Protein AF-A0A511TD87-F1 (afdb_monomer)

Sequence (128 aa):
MPAATQAPAPVPRAHLRGLKGNVQIKRATADEWSTASDGVPLFENDKVRTEAGAGADLVFQANGSTVHLGGDSLIGIAETRPRPGRSRTDLTVLRGRIDAELKKPAEQSLSVTTPGATIQAGREIVFQ

Organism: Myxococcus fulvus (NCBI:txid33)

Radius of gyration: 15.67 Å; Cα contacts (8 Å, |Δi|>4): 304; chains: 1; bounding box: 37×60×27 Å

Mean predicted aligned error: 9.56 Å

Nearest PDB structures (foldseek):
  5ix9-assembly1_A  TM=8.839E-01  e=4.923E-03  Marinomonas primoryensis
  9ftr-assembly1_A  TM=1.513E-01  e=4.354E+00  Drosophila melanogaster

Foldseek 3Di:
DDDPPDDPDFDFFKFKADKDDFKWKDAPPHPDIDTDDHRHTHGAFMKMAAAAQIKIWIATPQQRKIKIFHHGWMKTFHDDDDDPQAAEGEIETADGDMDIGGPDLQRYWYWYHYPVDIDIGRDPPPDD

Structure (mmCIF, N/CA/C/O backbone):
data_AF-A0A511TD87-F1
#
_entry.id   AF-A0A511TD87-F1
#
loop_
_atom_site.group_PDB
_atom_site.id
_atom_site.type_symbol
_atom_site.label_atom_id
_atom_site.label_alt_id
_atom_site.label_comp_id
_atom_site.label_asym_id
_atom_site.label_entity_id
_atom_site.label_seq_id
_atom_site.pdbx_PDB_ins_code
_atom_site.Cartn_x
_atom_site.Cartn_y
_atom_site.Cartn_z
_atom_site.occupancy
_atom_site.B_iso_or_equiv
_atom_site.auth_seq_id
_atom_site.auth_comp_id
_atom_site.auth_asym_id
_atom_site.auth_atom_id
_atom_site.pdbx_PDB_model_num
ATOM 1 N N . MET A 1 1 ? 17.210 37.724 -12.310 1.00 50.47 1 MET A N 1
ATOM 2 C CA . MET A 1 1 ? 16.073 36.905 -11.838 1.00 50.47 1 MET A CA 1
ATOM 3 C C . MET A 1 1 ? 16.626 35.542 -11.452 1.00 50.47 1 MET A C 1
ATOM 5 O O . MET A 1 1 ? 17.234 34.931 -12.323 1.00 50.47 1 MET A O 1
ATOM 9 N N . PRO A 1 2 ? 16.542 35.083 -10.192 1.00 47.09 2 PRO A N 1
ATOM 10 C CA . PRO A 1 2 ? 16.964 33.726 -9.867 1.00 47.09 2 PRO A CA 1
ATOM 11 C C . PRO A 1 2 ? 15.914 32.732 -10.382 1.00 47.09 2 PRO A C 1
ATOM 13 O O . PRO A 1 2 ? 14.716 32.928 -10.181 1.00 47.09 2 PRO A O 1
ATOM 16 N N . ALA A 1 3 ? 16.366 31.696 -11.087 1.00 51.25 3 ALA A N 1
ATOM 17 C CA . ALA A 1 3 ? 15.528 30.584 -11.513 1.00 51.25 3 ALA A CA 1
ATOM 18 C C . ALA A 1 3 ? 15.068 29.804 -10.274 1.00 51.25 3 ALA A C 1
ATOM 20 O O . ALA A 1 3 ? 15.896 29.386 -9.466 1.00 51.25 3 ALA A O 1
ATOM 21 N N . ALA A 1 4 ? 13.757 29.615 -10.116 1.00 55.31 4 ALA A N 1
ATOM 22 C CA . ALA A 1 4 ? 13.227 28.703 -9.114 1.00 55.31 4 ALA A CA 1
ATOM 23 C C . ALA A 1 4 ? 13.673 27.281 -9.480 1.00 55.31 4 ALA A C 1
ATOM 25 O O . ALA A 1 4 ? 13.252 26.731 -10.498 1.00 55.31 4 ALA A O 1
ATOM 26 N N . THR A 1 5 ? 14.552 26.701 -8.667 1.00 53.53 5 THR A N 1
ATOM 27 C CA . THR A 1 5 ? 14.885 25.278 -8.691 1.00 53.53 5 THR A CA 1
ATOM 28 C C . THR A 1 5 ? 13.595 24.504 -8.439 1.00 53.53 5 THR A C 1
ATOM 30 O O . THR A 1 5 ? 13.125 24.408 -7.308 1.00 53.53 5 THR A O 1
ATOM 33 N N . GLN A 1 6 ? 12.972 24.005 -9.507 1.00 49.97 6 GLN A N 1
ATOM 34 C CA . GLN A 1 6 ? 11.827 23.112 -9.397 1.00 49.97 6 GLN A CA 1
ATOM 35 C C . GLN A 1 6 ? 12.317 21.855 -8.676 1.00 49.97 6 GLN A C 1
ATOM 37 O O . GLN A 1 6 ? 13.180 21.141 -9.188 1.00 49.97 6 GLN A O 1
ATOM 42 N N . ALA A 1 7 ? 11.824 21.624 -7.458 1.00 57.28 7 ALA A N 1
ATOM 43 C CA . ALA A 1 7 ? 12.056 20.364 -6.771 1.00 57.28 7 ALA A CA 1
ATOM 44 C C . ALA A 1 7 ? 11.608 19.220 -7.703 1.00 57.28 7 ALA A C 1
ATOM 46 O O . ALA A 1 7 ? 10.564 19.358 -8.352 1.00 57.28 7 ALA A O 1
ATOM 47 N N . PRO A 1 8 ? 12.378 18.122 -7.818 1.00 60.66 8 PRO A N 1
ATOM 48 C CA . PRO A 1 8 ? 11.993 17.006 -8.667 1.00 60.66 8 PRO A CA 1
ATOM 49 C C . PRO A 1 8 ? 10.579 16.547 -8.306 1.00 60.66 8 PRO A C 1
ATOM 51 O O . PRO A 1 8 ? 10.264 16.369 -7.127 1.00 60.66 8 PRO A O 1
ATOM 54 N N . ALA A 1 9 ? 9.727 16.371 -9.316 1.00 68.06 9 ALA A N 1
ATOM 55 C CA . ALA A 1 9 ? 8.379 15.866 -9.102 1.00 68.06 9 ALA A CA 1
ATOM 56 C C . ALA A 1 9 ? 8.442 14.495 -8.389 1.00 68.06 9 ALA A C 1
ATOM 58 O O . ALA A 1 9 ? 9.278 13.662 -8.760 1.00 68.06 9 ALA A O 1
ATOM 59 N N . PRO A 1 10 ? 7.584 14.236 -7.382 1.00 75.56 10 PRO A N 1
ATOM 60 C CA . PRO A 1 10 ? 7.563 12.957 -6.684 1.00 75.56 10 PRO A CA 1
ATOM 61 C C . PRO A 1 10 ? 7.329 11.802 -7.662 1.00 75.56 10 PRO A C 1
ATOM 63 O O . PRO A 1 10 ? 6.381 11.827 -8.447 1.00 75.56 10 PRO A O 1
ATOM 66 N N . VAL A 1 11 ? 8.178 10.775 -7.608 1.00 83.69 11 VAL A N 1
ATOM 67 C CA . VAL A 1 11 ? 8.038 9.581 -8.453 1.00 83.69 11 VAL A CA 1
ATOM 68 C C . VAL A 1 11 ? 7.061 8.609 -7.782 1.00 83.69 11 VAL A C 1
ATOM 70 O O . VAL A 1 11 ? 7.330 8.181 -6.654 1.00 83.69 11 VAL A O 1
ATOM 73 N N . PRO A 1 12 ? 5.943 8.229 -8.431 1.00 88.12 12 PRO A N 1
ATOM 74 C CA . PRO A 1 12 ? 5.040 7.224 -7.886 1.00 88.12 12 PRO A CA 1
ATOM 75 C C . PRO A 1 12 ? 5.757 5.881 -7.715 1.00 88.12 12 PRO A C 1
ATOM 77 O O . PRO A 1 12 ? 6.537 5.452 -8.564 1.00 88.12 12 PRO A O 1
ATOM 80 N N . ARG A 1 13 ? 5.503 5.201 -6.598 1.00 87.25 13 ARG A N 1
ATOM 81 C CA . ARG A 1 13 ? 6.108 3.896 -6.290 1.00 87.25 13 ARG A CA 1
ATOM 82 C C . ARG A 1 13 ? 5.151 2.749 -6.578 1.00 87.25 13 ARG A C 1
ATOM 84 O O . ARG A 1 13 ? 5.563 1.710 -7.094 1.00 87.25 13 ARG A O 1
ATOM 91 N N . ALA A 1 14 ? 3.878 2.955 -6.272 1.00 90.25 14 ALA A N 1
ATOM 92 C CA . ALA A 1 14 ? 2.814 1.993 -6.498 1.00 90.25 14 ALA A CA 1
ATOM 93 C C . ALA A 1 14 ? 1.516 2.713 -6.868 1.00 90.25 14 ALA A C 1
ATOM 95 O O . ALA A 1 14 ? 1.434 3.938 -6.792 1.00 90.25 14 ALA A O 1
ATOM 96 N N . HIS A 1 15 ? 0.497 1.959 -7.253 1.00 93.69 15 HIS A N 1
ATOM 97 C CA . HIS A 1 15 ? -0.870 2.457 -7.334 1.00 93.69 15 HIS A CA 1
ATOM 98 C C . HIS A 1 15 ? -1.839 1.455 -6.711 1.00 93.69 15 HIS A C 1
ATOM 100 O O . HIS A 1 15 ? -1.601 0.243 -6.764 1.00 93.69 15 HIS A O 1
ATOM 106 N N . LEU A 1 16 ? -2.936 1.956 -6.151 1.00 93.38 16 LEU A N 1
ATOM 107 C CA . LEU A 1 16 ? -3.996 1.103 -5.625 1.00 93.38 16 LEU A CA 1
ATOM 108 C C . LEU A 1 16 ? -4.880 0.559 -6.746 1.00 93.38 16 LEU A C 1
ATOM 110 O O . LEU A 1 16 ? -5.146 1.258 -7.722 1.00 93.38 16 LEU A O 1
ATOM 114 N N . ARG A 1 17 ? -5.346 -0.676 -6.592 1.00 93.94 17 ARG A N 1
ATOM 115 C CA . ARG A 1 17 ? -6.359 -1.319 -7.431 1.00 93.94 17 ARG A CA 1
ATOM 116 C C . ARG A 1 17 ? -7.264 -2.214 -6.596 1.00 93.94 17 ARG A C 1
ATOM 118 O O . ARG A 1 17 ? -6.910 -2.582 -5.480 1.00 93.94 17 ARG A O 1
ATOM 125 N N . GLY A 1 18 ? -8.424 -2.563 -7.143 1.00 90.56 18 GLY A N 1
ATOM 126 C CA . GLY A 1 18 ? -9.304 -3.574 -6.561 1.00 90.56 18 GLY A CA 1
ATOM 127 C C . GLY A 1 18 ? -9.812 -3.194 -5.171 1.00 90.56 18 GLY A C 1
ATOM 128 O O . GLY A 1 18 ? -9.968 -4.065 -4.318 1.00 90.56 18 GLY A O 1
ATOM 129 N N . LEU A 1 19 ? -10.029 -1.897 -4.915 1.00 93.56 19 LEU A N 1
ATOM 130 C CA . LEU A 1 19 ? -10.461 -1.432 -3.597 1.00 93.56 19 LEU A CA 1
ATOM 131 C C . LEU A 1 19 ? -11.817 -2.044 -3.233 1.00 93.56 19 LEU A C 1
ATOM 133 O O . LEU A 1 19 ? -12.786 -1.971 -3.991 1.00 93.56 19 LEU A O 1
ATOM 137 N N . LYS A 1 20 ? -11.896 -2.583 -2.020 1.00 92.69 20 LYS A N 1
ATOM 138 C CA . LYS A 1 20 ? -13.114 -3.107 -1.412 1.00 92.69 20 LYS A CA 1
ATOM 139 C C . LYS A 1 20 ? -13.260 -2.528 -0.011 1.00 92.69 20 LYS A C 1
ATOM 141 O O . LYS A 1 20 ? -12.318 -2.559 0.772 1.00 92.69 20 LYS A O 1
ATOM 146 N N . GLY A 1 21 ? -14.453 -2.052 0.335 1.00 92.12 21 GLY A N 1
ATOM 147 C CA . GLY A 1 21 ? -14.724 -1.486 1.660 1.00 92.12 21 GLY A CA 1
ATOM 148 C C . GLY A 1 21 ? -13.987 -0.166 1.917 1.00 92.12 21 GLY A C 1
ATOM 149 O O . GLY A 1 21 ? -13.678 0.574 0.985 1.00 92.12 21 GLY A O 1
ATOM 150 N N . ASN A 1 22 ? -13.737 0.148 3.192 1.00 92.75 22 ASN A N 1
ATOM 151 C CA . ASN A 1 22 ? -13.085 1.398 3.581 1.00 92.75 22 ASN A CA 1
ATOM 152 C C . ASN A 1 22 ? -11.556 1.264 3.551 1.00 92.75 22 ASN A C 1
ATOM 154 O O . ASN A 1 22 ? -10.951 0.615 4.409 1.00 92.75 22 ASN A O 1
ATOM 158 N N . VAL A 1 23 ? -10.947 1.909 2.560 1.00 94.62 23 VAL A N 1
ATOM 159 C CA . VAL A 1 23 ? -9.498 1.997 2.376 1.00 94.62 23 VAL A CA 1
ATOM 160 C C . VAL A 1 23 ? -9.110 3.463 2.449 1.00 94.62 23 VAL A C 1
ATOM 162 O O . VAL A 1 23 ? -9.743 4.308 1.815 1.00 94.62 23 VAL A O 1
ATOM 165 N N . GLN A 1 24 ? -8.078 3.783 3.22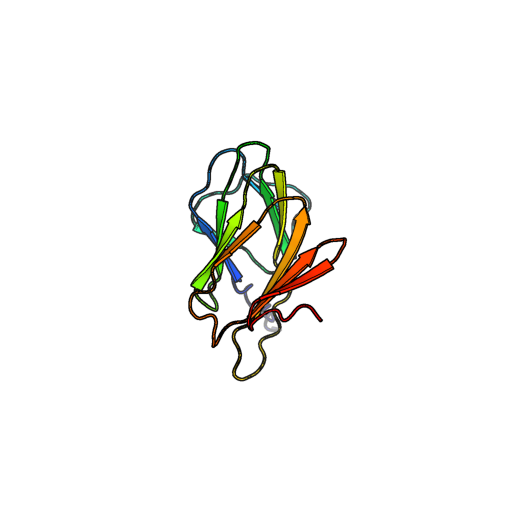2 1.00 95.81 24 GLN A N 1
ATOM 166 C CA . GLN A 1 24 ? -7.666 5.161 3.456 1.00 95.81 24 GLN A CA 1
ATOM 167 C C . GLN A 1 24 ? -6.163 5.336 3.282 1.00 95.81 24 GLN A C 1
ATOM 169 O O . GLN A 1 24 ? -5.374 4.442 3.584 1.00 95.81 24 GLN A O 1
ATOM 174 N N . ILE A 1 25 ? -5.772 6.515 2.813 1.00 95.56 25 ILE A N 1
ATOM 175 C CA . ILE A 1 25 ? -4.388 6.909 2.576 1.00 95.56 25 ILE A CA 1
ATOM 176 C C . ILE A 1 25 ? -4.079 8.122 3.443 1.00 95.56 25 ILE A C 1
ATOM 178 O O . ILE A 1 25 ? -4.824 9.104 3.435 1.00 95.56 25 ILE A O 1
ATOM 182 N N . LYS A 1 26 ? -2.950 8.075 4.143 1.00 95.00 26 LYS A N 1
ATOM 183 C CA . LYS A 1 26 ? -2.314 9.253 4.734 1.00 95.00 26 LYS A CA 1
ATOM 184 C C . LYS A 1 26 ? -1.090 9.591 3.894 1.00 95.00 26 LYS A C 1
ATOM 186 O O . LYS A 1 26 ? -0.183 8.766 3.768 1.00 95.00 26 LYS A O 1
ATOM 191 N N . ARG A 1 27 ? -1.092 10.778 3.286 1.00 92.94 27 ARG A N 1
ATOM 192 C CA . ARG A 1 27 ? 0.022 11.247 2.451 1.00 92.94 27 ARG A CA 1
ATOM 193 C C . ARG A 1 27 ? 1.228 11.576 3.314 1.00 92.94 27 ARG A C 1
ATOM 195 O O . ARG A 1 27 ? 1.060 12.061 4.425 1.00 92.94 27 ARG A O 1
ATOM 202 N N . ALA A 1 28 ? 2.434 11.405 2.789 1.00 88.94 28 ALA A N 1
ATOM 203 C CA . ALA A 1 28 ? 3.647 11.836 3.487 1.00 88.94 28 ALA A CA 1
ATOM 204 C C . ALA A 1 28 ? 3.624 13.333 3.863 1.00 88.94 28 ALA A C 1
ATOM 206 O O . ALA A 1 28 ? 4.166 13.730 4.890 1.00 88.94 28 ALA A O 1
ATOM 207 N N . THR A 1 29 ? 2.973 14.157 3.036 1.00 86.81 29 THR A N 1
ATOM 208 C CA . THR A 1 29 ? 2.854 15.613 3.207 1.00 86.81 29 THR A CA 1
ATOM 209 C C . THR A 1 29 ? 1.601 16.051 3.965 1.00 86.81 29 THR A C 1
ATOM 211 O O . THR A 1 29 ? 1.369 17.251 4.085 1.00 86.81 29 THR A O 1
ATOM 214 N N . ALA A 1 30 ? 0.753 15.120 4.409 1.00 87.81 30 ALA A N 1
ATOM 215 C CA . ALA A 1 30 ? -0.509 15.441 5.064 1.00 87.81 30 ALA A CA 1
ATOM 216 C C . ALA A 1 30 ? -0.682 14.623 6.338 1.00 87.81 30 ALA A C 1
ATOM 218 O O . ALA A 1 30 ? -0.400 13.427 6.379 1.00 87.81 30 ALA A O 1
ATOM 219 N N . ASP A 1 31 ? -1.211 15.254 7.379 1.00 86.81 31 ASP A N 1
ATOM 220 C CA . ASP A 1 31 ? -1.438 14.550 8.635 1.00 86.81 31 ASP A CA 1
ATOM 221 C C . ASP A 1 31 ? -2.752 13.777 8.699 1.00 86.81 31 ASP A C 1
ATOM 223 O O . ASP A 1 31 ? -2.887 12.858 9.516 1.00 86.81 31 ASP A O 1
ATOM 227 N N . GLU A 1 32 ? -3.677 14.089 7.801 1.00 92.31 32 GLU A N 1
ATOM 228 C CA . GLU A 1 32 ? -5.005 13.502 7.772 1.00 92.31 32 GLU A CA 1
ATOM 229 C C . GLU A 1 32 ? -5.082 12.252 6.893 1.00 92.31 32 GLU A C 1
ATOM 231 O O . GLU A 1 32 ? -4.360 12.080 5.906 1.00 92.31 32 GLU A O 1
ATOM 236 N N . TRP A 1 33 ? -5.997 11.364 7.276 1.00 94.56 33 TRP A N 1
ATOM 237 C CA . TRP A 1 33 ? -6.378 10.210 6.478 1.00 94.56 33 TRP A CA 1
ATOM 238 C C . TRP A 1 33 ? -7.475 10.613 5.499 1.00 94.56 33 TRP A C 1
ATOM 240 O O . TRP A 1 33 ? -8.468 11.221 5.884 1.00 94.56 33 TRP A O 1
ATOM 250 N N . SER A 1 34 ? -7.314 10.214 4.246 1.00 94.81 34 SER A N 1
ATOM 251 C CA . SER A 1 34 ? -8.268 10.462 3.167 1.00 94.81 34 SER A CA 1
ATOM 252 C C . SER A 1 34 ? -8.744 9.143 2.576 1.00 94.81 34 SER A C 1
ATOM 254 O O . SER A 1 34 ? -7.996 8.166 2.564 1.00 94.81 34 SER A O 1
ATOM 256 N N . THR A 1 35 ? -9.984 9.087 2.096 1.00 94.81 35 THR A N 1
ATOM 257 C CA . THR A 1 35 ? -10.497 7.895 1.413 1.00 94.81 35 THR A CA 1
ATOM 258 C C . THR A 1 35 ? -9.704 7.641 0.137 1.00 94.81 35 THR A C 1
ATOM 260 O O . THR A 1 35 ? -9.472 8.545 -0.666 1.00 94.81 35 THR A O 1
ATOM 263 N N . ALA A 1 36 ? -9.272 6.399 -0.037 1.00 94.12 36 ALA A N 1
ATOM 264 C CA . ALA A 1 36 ? -8.557 5.963 -1.217 1.00 94.12 36 ALA A CA 1
ATOM 265 C C . ALA A 1 36 ? -9.504 5.829 -2.415 1.00 94.12 36 ALA A C 1
ATOM 267 O O . ALA A 1 36 ? -10.701 5.590 -2.271 1.00 94.12 36 ALA A O 1
ATOM 268 N N . SER A 1 37 ? -8.958 5.939 -3.620 1.00 93.31 37 SER A N 1
ATOM 269 C CA . SER A 1 37 ? -9.680 5.639 -4.857 1.00 93.31 37 SER A CA 1
ATOM 270 C C . SER A 1 37 ? -8.851 4.697 -5.719 1.00 93.31 37 SER A C 1
ATOM 272 O O . SER A 1 37 ? -7.628 4.615 -5.570 1.00 93.31 37 SER A O 1
ATOM 274 N N . ASP A 1 38 ? -9.522 3.967 -6.604 1.00 92.88 38 ASP A N 1
ATOM 2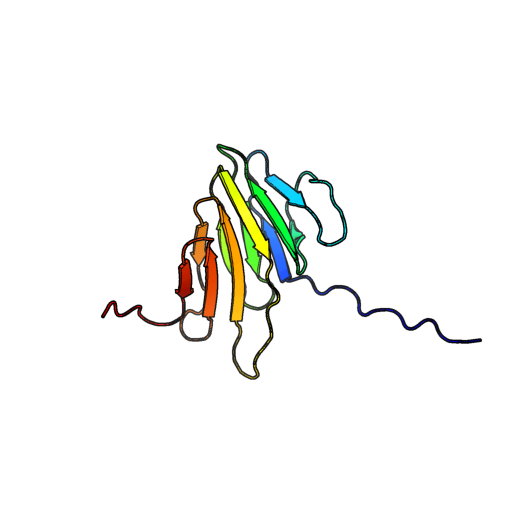75 C CA . ASP A 1 38 ? -8.850 3.064 -7.534 1.00 92.88 38 ASP A CA 1
ATOM 276 C C . ASP A 1 38 ? -7.924 3.839 -8.481 1.00 92.88 38 ASP A C 1
ATOM 278 O O . ASP A 1 38 ? -8.217 4.966 -8.883 1.00 92.88 38 ASP A O 1
ATOM 282 N N . GLY A 1 39 ? -6.759 3.266 -8.776 1.00 91.88 39 GLY A N 1
ATOM 283 C CA . GLY A 1 39 ? -5.721 3.878 -9.600 1.00 91.88 39 GLY A CA 1
ATOM 284 C C . GLY A 1 39 ? -4.910 4.979 -8.914 1.00 91.88 39 GLY A C 1
ATOM 285 O O . GLY A 1 39 ? -3.992 5.518 -9.535 1.00 91.88 39 GLY A O 1
ATOM 286 N N . VAL A 1 40 ? -5.196 5.320 -7.650 1.00 92.94 40 VAL A N 1
ATOM 287 C CA . VAL A 1 40 ? -4.470 6.390 -6.953 1.00 92.94 40 VAL A CA 1
ATOM 288 C C . VAL A 1 40 ? -2.986 6.031 -6.816 1.00 92.94 40 VAL A C 1
ATOM 290 O O . VAL A 1 40 ? -2.670 4.968 -6.270 1.00 92.94 40 VAL A O 1
ATOM 293 N N . PRO A 1 41 ? -2.065 6.913 -7.258 1.00 92.88 41 PRO A N 1
ATOM 294 C CA . PRO A 1 41 ? -0.640 6.707 -7.059 1.00 92.88 41 PRO A CA 1
ATOM 295 C C . PRO A 1 41 ? -0.279 6.860 -5.581 1.00 92.88 41 PRO A C 1
ATOM 297 O O . PRO A 1 41 ? -0.784 7.747 -4.884 1.00 92.88 41 PRO A O 1
ATOM 300 N N . LEU A 1 42 ? 0.626 6.004 -5.126 1.00 91.50 42 LEU A N 1
ATOM 301 C CA . LEU A 1 42 ? 1.243 6.030 -3.810 1.00 91.50 42 LEU A CA 1
ATOM 302 C C . LEU A 1 42 ? 2.703 6.439 -3.951 1.00 91.50 42 LEU A C 1
ATOM 304 O O . LEU A 1 42 ? 3.429 5.935 -4.816 1.00 91.50 42 LEU A O 1
ATOM 308 N N . PHE A 1 43 ? 3.123 7.339 -3.076 1.00 91.31 43 PHE A N 1
ATOM 309 C CA . PHE A 1 43 ? 4.472 7.878 -3.046 1.00 91.31 43 PHE A CA 1
ATOM 310 C C . PHE A 1 43 ? 5.243 7.337 -1.853 1.00 91.31 43 PHE A C 1
ATOM 312 O O . PHE A 1 43 ? 4.710 6.658 -0.977 1.00 91.31 43 PHE A O 1
ATOM 319 N N . GLU A 1 44 ? 6.535 7.622 -1.842 1.00 88.00 44 GLU A N 1
ATOM 320 C CA . GLU A 1 44 ? 7.385 7.308 -0.705 1.00 88.00 44 GLU A CA 1
ATOM 321 C C . GLU A 1 44 ? 6.834 7.933 0.584 1.00 88.00 44 GLU A C 1
ATOM 323 O O . GLU A 1 44 ? 6.406 9.086 0.586 1.00 88.00 44 GLU A O 1
ATOM 328 N N . ASN A 1 45 ? 6.857 7.165 1.674 1.00 89.50 45 ASN A N 1
ATOM 329 C CA . ASN A 1 45 ? 6.333 7.521 2.994 1.00 89.50 45 ASN A CA 1
ATOM 330 C C . ASN A 1 45 ? 4.804 7.679 3.088 1.00 89.50 45 ASN A C 1
ATOM 332 O O . ASN A 1 45 ? 4.296 7.948 4.181 1.00 89.50 45 ASN A O 1
ATOM 336 N N . ASP A 1 46 ? 4.055 7.449 2.004 1.00 92.75 46 ASP A N 1
ATOM 337 C CA . ASP A 1 46 ? 2.601 7.320 2.094 1.00 92.75 46 ASP A CA 1
ATOM 338 C C . ASP A 1 46 ? 2.233 6.091 2.934 1.00 92.75 46 ASP A C 1
ATOM 340 O O . ASP A 1 46 ? 2.907 5.054 2.909 1.00 92.75 46 ASP A O 1
ATOM 344 N N . LYS A 1 47 ? 1.128 6.199 3.671 1.00 92.88 47 LYS A N 1
ATOM 345 C CA . LYS A 1 47 ? 0.564 5.104 4.462 1.00 92.88 47 LYS A CA 1
ATOM 346 C C . LYS A 1 47 ? -0.798 4.724 3.923 1.00 92.88 47 LYS A C 1
ATOM 348 O O . LYS A 1 47 ? -1.588 5.598 3.577 1.00 92.88 47 LYS A O 1
ATOM 353 N N . VAL A 1 48 ? -1.089 3.431 3.916 1.00 93.31 48 VAL A N 1
ATOM 354 C CA . VAL A 1 48 ? -2.388 2.884 3.517 1.00 93.31 48 VAL A CA 1
ATOM 355 C C . VAL A 1 48 ? -2.939 2.073 4.674 1.00 93.31 48 VAL A C 1
ATOM 357 O O . VAL A 1 48 ? -2.218 1.258 5.249 1.00 93.31 48 VAL A O 1
ATOM 360 N N . ARG A 1 49 ? -4.209 2.289 5.011 1.00 92.38 49 ARG A N 1
ATOM 361 C CA . ARG A 1 49 ? -4.940 1.467 5.973 1.00 92.38 49 ARG A CA 1
ATOM 362 C C . ARG A 1 49 ? -6.218 0.906 5.372 1.00 92.38 49 ARG A C 1
ATOM 364 O O . ARG A 1 49 ? -6.877 1.579 4.581 1.00 92.38 49 ARG A O 1
ATOM 371 N N . THR A 1 50 ? -6.565 -0.301 5.780 1.00 90.88 50 THR A N 1
ATOM 372 C CA . THR A 1 50 ? -7.815 -0.986 5.463 1.00 90.88 50 THR A CA 1
ATOM 373 C C . THR A 1 50 ? -8.541 -1.269 6.774 1.00 90.88 50 THR A C 1
ATOM 375 O O . THR A 1 50 ? -7.943 -1.755 7.733 1.00 90.88 50 THR A O 1
ATOM 378 N N . GLU A 1 51 ? -9.827 -0.935 6.837 1.00 89.88 51 GLU A N 1
ATOM 379 C CA . GLU A 1 51 ? -10.677 -1.295 7.980 1.00 89.88 51 GLU A CA 1
ATOM 380 C C . GLU A 1 51 ? -11.089 -2.779 7.924 1.00 89.88 51 GLU A C 1
ATOM 382 O O . GLU A 1 51 ? -10.806 -3.495 6.955 1.00 89.88 51 GLU A O 1
ATOM 387 N N . ALA A 1 52 ? -11.789 -3.258 8.951 1.00 84.94 52 ALA A N 1
ATOM 388 C CA . ALA A 1 52 ? -12.353 -4.604 8.977 1.00 84.94 52 ALA A CA 1
ATOM 389 C C . ALA A 1 52 ? -13.245 -4.875 7.748 1.00 84.94 52 ALA A C 1
ATOM 391 O O . ALA A 1 52 ? -14.124 -4.086 7.394 1.00 84.94 52 ALA A O 1
ATOM 392 N N . GLY A 1 53 ? -13.011 -6.004 7.072 1.00 83.88 53 GLY A N 1
ATOM 393 C CA . GLY A 1 53 ? -13.736 -6.393 5.853 1.00 83.88 53 GLY A CA 1
ATOM 394 C C . GLY A 1 53 ? -13.370 -5.603 4.586 1.00 83.88 53 GLY A C 1
ATOM 395 O O . GLY A 1 53 ? -13.917 -5.896 3.517 1.00 83.88 53 GLY A O 1
ATOM 396 N N . ALA A 1 54 ? -12.452 -4.637 4.681 1.00 90.88 54 ALA A N 1
ATOM 397 C CA . ALA A 1 54 ? -11.895 -3.933 3.534 1.00 90.88 54 ALA A CA 1
ATOM 398 C C . ALA A 1 54 ? -10.712 -4.697 2.913 1.00 90.88 54 ALA A C 1
ATOM 400 O O . ALA A 1 54 ? -10.184 -5.643 3.494 1.00 90.88 54 ALA A O 1
ATOM 401 N N . GLY A 1 55 ? -10.295 -4.288 1.720 1.00 87.94 55 GLY A N 1
ATOM 402 C CA . GLY A 1 55 ? -9.132 -4.836 1.034 1.00 87.94 55 GLY A CA 1
ATOM 403 C C . GLY A 1 55 ? -8.699 -3.957 -0.132 1.00 87.94 55 GLY A C 1
ATOM 404 O O . GLY A 1 55 ? -9.484 -3.151 -0.634 1.00 87.94 55 GLY A O 1
ATOM 405 N N . ALA A 1 56 ? -7.439 -4.083 -0.533 1.00 92.56 56 ALA A N 1
ATOM 406 C CA . ALA A 1 56 ? -6.892 -3.366 -1.681 1.00 92.56 56 ALA A CA 1
ATOM 407 C C . ALA A 1 56 ? -5.645 -4.061 -2.221 1.00 92.56 56 ALA A C 1
ATOM 409 O O . ALA A 1 56 ? -4.876 -4.641 -1.459 1.00 92.56 56 ALA A O 1
ATOM 410 N N . ASP A 1 57 ? -5.398 -3.897 -3.512 1.00 90.69 57 ASP A N 1
ATOM 411 C CA . ASP A 1 57 ? -4.182 -4.354 -4.168 1.00 90.69 57 ASP A CA 1
ATOM 412 C C . ASP A 1 57 ? -3.243 -3.171 -4.396 1.00 90.69 57 ASP A C 1
ATOM 414 O O . ASP A 1 57 ? -3.638 -2.125 -4.915 1.00 90.69 57 ASP A O 1
ATOM 418 N N . LEU A 1 58 ? -1.974 -3.332 -4.038 1.00 90.38 58 LEU A N 1
ATOM 419 C CA . LEU A 1 58 ? -0.900 -2.413 -4.393 1.00 90.38 58 LEU A CA 1
ATOM 420 C C . LEU A 1 58 ? -0.084 -3.010 -5.522 1.00 90.38 58 LEU A C 1
ATOM 422 O O . LEU A 1 58 ? 0.556 -4.040 -5.339 1.00 90.38 58 LEU A O 1
ATOM 426 N N . VAL A 1 59 ? -0.019 -2.316 -6.652 1.00 90.00 59 VAL A N 1
ATOM 427 C CA . VAL A 1 59 ? 0.832 -2.722 -7.775 1.00 90.00 59 VAL A CA 1
ATOM 428 C C . VAL A 1 59 ? 2.023 -1.778 -7.862 1.00 90.00 59 VAL A C 1
ATOM 430 O O . VAL A 1 59 ? 1.856 -0.566 -8.019 1.00 90.00 59 VAL A O 1
ATOM 433 N N . PHE A 1 60 ? 3.232 -2.325 -7.766 1.00 85.81 60 PHE A N 1
ATOM 434 C CA . PHE A 1 60 ? 4.474 -1.556 -7.786 1.00 85.81 60 PHE A CA 1
ATOM 435 C C . PHE A 1 60 ? 4.911 -1.228 -9.212 1.00 85.81 60 PHE A C 1
ATOM 437 O O . PHE A 1 60 ? 5.098 -2.119 -10.040 1.00 85.81 60 PHE A O 1
ATOM 444 N N . GLN A 1 61 ? 5.153 0.053 -9.496 1.00 83.31 61 GLN A N 1
ATOM 445 C CA . GLN A 1 61 ? 5.517 0.503 -10.845 1.00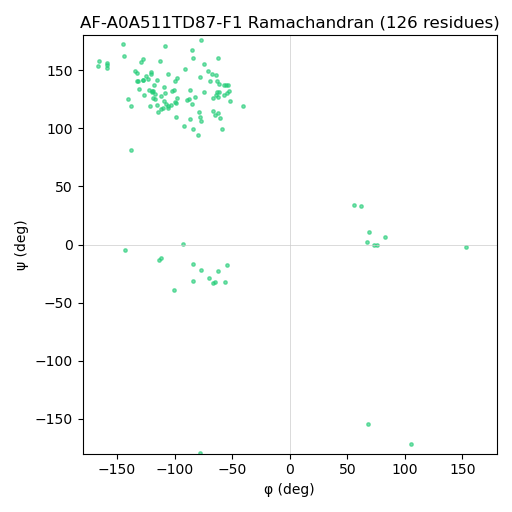 83.31 61 GLN A CA 1
ATOM 446 C C . GLN A 1 61 ? 6.889 -0.013 -11.297 1.00 83.31 61 GLN A C 1
ATOM 448 O O . GLN A 1 61 ? 7.090 -0.283 -12.476 1.00 83.31 61 GLN A O 1
ATOM 453 N N . ALA A 1 62 ? 7.833 -0.171 -10.365 1.00 76.75 62 ALA A N 1
ATOM 454 C CA . ALA A 1 62 ? 9.214 -0.530 -10.691 1.00 76.75 62 ALA A CA 1
ATOM 455 C C . ALA A 1 62 ? 9.378 -1.971 -11.205 1.00 76.75 62 ALA A C 1
ATOM 457 O O . ALA A 1 62 ? 10.327 -2.264 -11.931 1.00 76.75 62 ALA A O 1
ATOM 458 N N . ASN A 1 63 ? 8.506 -2.891 -10.792 1.00 72.94 63 ASN A N 1
ATOM 459 C CA . ASN A 1 63 ? 8.692 -4.322 -11.038 1.00 72.94 63 ASN A CA 1
ATOM 460 C C . ASN A 1 63 ? 7.390 -5.089 -11.335 1.00 72.94 63 ASN A C 1
ATOM 462 O O . ASN A 1 63 ? 7.441 -6.268 -11.688 1.00 72.94 63 ASN A O 1
ATOM 466 N N . GLY A 1 64 ? 6.234 -4.426 -11.244 1.00 79.00 64 GLY A N 1
ATOM 467 C CA . GLY A 1 64 ? 4.922 -5.018 -11.485 1.00 79.00 64 GLY A CA 1
ATOM 468 C C . GLY A 1 64 ? 4.488 -6.030 -10.426 1.00 79.00 64 GLY A C 1
ATOM 469 O O . GLY A 1 64 ? 3.526 -6.754 -10.669 1.00 79.00 64 GLY A O 1
ATOM 470 N N . SER A 1 65 ? 5.196 -6.120 -9.298 1.00 80.31 65 SER A N 1
ATOM 471 C CA . SER A 1 65 ? 4.798 -6.970 -8.178 1.00 80.31 65 SER A CA 1
ATOM 472 C C . SER A 1 65 ? 3.520 -6.435 -7.548 1.00 80.31 65 SER A C 1
ATOM 474 O O . SER A 1 65 ? 3.305 -5.218 -7.511 1.00 80.31 65 SER A O 1
ATOM 476 N N . THR A 1 66 ? 2.692 -7.346 -7.047 1.00 84.69 66 THR A N 1
ATOM 477 C CA . THR A 1 66 ? 1.404 -7.004 -6.442 1.00 84.69 66 THR A CA 1
ATOM 478 C C . THR A 1 66 ? 1.392 -7.424 -4.982 1.00 84.69 66 THR A C 1
ATOM 480 O O . THR A 1 66 ? 1.888 -8.492 -4.630 1.00 84.69 66 THR A O 1
ATOM 483 N N . VAL A 1 67 ? 0.863 -6.563 -4.120 1.00 85.00 67 VAL A N 1
ATOM 484 C CA . VAL A 1 67 ? 0.654 -6.848 -2.701 1.00 85.00 67 VAL A CA 1
ATOM 485 C C . VAL A 1 67 ? -0.820 -6.692 -2.391 1.00 85.00 67 VAL A C 1
ATOM 487 O O . VAL A 1 67 ? -1.375 -5.607 -2.534 1.00 85.00 67 VAL A O 1
ATOM 490 N N . HIS A 1 68 ? -1.429 -7.779 -1.951 1.00 87.50 68 HIS A N 1
ATOM 491 C CA . HIS A 1 68 ? -2.811 -7.845 -1.525 1.00 87.50 68 HIS A CA 1
ATOM 492 C C . HIS A 1 68 ? -2.894 -7.484 -0.043 1.00 87.50 68 HIS A C 1
ATOM 494 O O . HIS A 1 68 ? -2.219 -8.076 0.805 1.00 87.50 68 HIS A O 1
ATOM 500 N N . LEU A 1 69 ? -3.723 -6.493 0.266 1.00 86.06 69 LEU A N 1
ATOM 501 C CA . LEU A 1 69 ? -4.041 -6.078 1.624 1.00 86.06 69 LEU A CA 1
ATOM 502 C C . LEU A 1 69 ? -5.377 -6.683 2.037 1.00 86.06 69 LEU A C 1
ATOM 504 O O . LEU A 1 69 ? -6.404 -6.425 1.404 1.00 86.06 69 LEU A O 1
ATOM 508 N N . GLY A 1 70 ? -5.364 -7.444 3.130 1.00 84.62 70 GLY A N 1
ATOM 509 C CA . GLY A 1 70 ? -6.586 -7.872 3.803 1.00 84.62 70 GLY A CA 1
ATOM 510 C C . GLY A 1 70 ? -7.194 -6.760 4.660 1.00 84.62 70 GLY A C 1
ATOM 511 O O . GLY A 1 70 ? -6.655 -5.655 4.760 1.00 84.62 70 GLY A O 1
ATOM 512 N N . GLY A 1 71 ? -8.304 -7.070 5.328 1.00 82.88 71 GLY A N 1
ATOM 513 C CA . GLY A 1 71 ? -8.900 -6.174 6.321 1.00 82.88 71 GLY A CA 1
ATOM 514 C C . GLY A 1 71 ? -7.966 -5.926 7.505 1.00 82.88 71 GLY A C 1
ATOM 515 O O . GLY A 1 71 ? -7.027 -6.692 7.738 1.00 82.88 71 GLY A O 1
ATOM 516 N N . ASP A 1 72 ? -8.221 -4.843 8.237 1.00 84.44 72 ASP A N 1
ATOM 517 C CA . ASP A 1 72 ? -7.476 -4.457 9.445 1.00 84.44 72 ASP A CA 1
ATOM 518 C C . ASP A 1 72 ? -5.957 -4.322 9.235 1.00 84.44 72 ASP A C 1
ATOM 520 O O . ASP A 1 72 ? -5.146 -4.620 10.121 1.00 84.44 7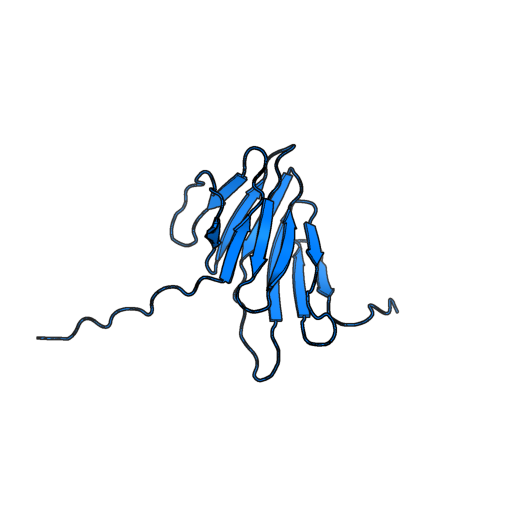2 ASP A O 1
ATOM 524 N N . SER A 1 73 ? -5.554 -3.867 8.047 1.00 85.69 73 SER A N 1
ATOM 525 C CA . SER A 1 73 ? -4.149 -3.725 7.678 1.00 85.69 73 SER A CA 1
ATOM 526 C C . SER A 1 73 ? -3.708 -2.270 7.676 1.00 85.69 73 SER A C 1
ATOM 528 O O . SER A 1 73 ? -4.466 -1.357 7.367 1.00 85.69 73 SER A O 1
ATOM 530 N N . LEU A 1 74 ? -2.449 -2.045 8.034 1.00 88.19 74 LEU A N 1
ATOM 531 C CA . LEU A 1 74 ? -1.791 -0.749 7.983 1.00 88.19 74 LEU A CA 1
ATOM 532 C C . LEU A 1 74 ? -0.384 -0.953 7.439 1.00 88.19 74 LEU A C 1
ATOM 534 O O . LEU A 1 74 ? 0.438 -1.633 8.057 1.00 88.19 74 LEU A O 1
ATOM 538 N N . ILE A 1 75 ? -0.097 -0.315 6.313 1.00 88.31 75 ILE A N 1
ATOM 539 C CA . ILE A 1 75 ? 1.200 -0.369 5.650 1.00 88.31 75 ILE A CA 1
ATOM 540 C C . ILE A 1 75 ? 1.741 1.035 5.375 1.00 88.31 75 ILE A C 1
ATOM 542 O O . ILE A 1 75 ? 0.995 2.013 5.330 1.00 88.31 75 ILE A O 1
ATOM 546 N N . GLY A 1 76 ? 3.048 1.127 5.171 1.00 88.75 76 GLY A N 1
ATOM 547 C CA . GLY A 1 76 ? 3.751 2.300 4.674 1.00 88.75 76 GLY A CA 1
ATOM 548 C C . GLY A 1 76 ? 4.624 1.936 3.477 1.00 88.75 76 GLY A C 1
ATOM 549 O O . GLY A 1 76 ? 5.252 0.874 3.457 1.00 88.75 76 GLY A O 1
ATOM 550 N N . ILE A 1 77 ? 4.672 2.828 2.492 1.00 87.25 77 ILE A N 1
ATOM 551 C CA . ILE A 1 77 ? 5.574 2.725 1.345 1.00 87.25 77 ILE A CA 1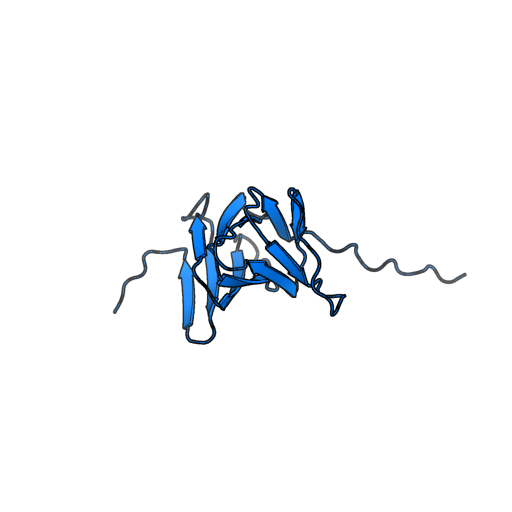
ATOM 552 C C . ILE A 1 77 ? 6.961 3.178 1.790 1.00 87.25 77 ILE A C 1
ATOM 554 O O . ILE A 1 77 ? 7.153 4.346 2.130 1.00 87.25 77 ILE A O 1
ATOM 558 N N . ALA A 1 78 ? 7.927 2.263 1.815 1.00 78.56 78 ALA A N 1
ATOM 559 C CA . ALA A 1 78 ? 9.274 2.584 2.265 1.00 78.56 78 ALA A CA 1
ATOM 560 C C . ALA A 1 78 ? 10.128 3.206 1.147 1.00 78.56 78 ALA A C 1
ATOM 562 O O . ALA A 1 78 ? 9.863 3.036 -0.049 1.00 78.56 78 ALA A O 1
ATOM 563 N N . GLU A 1 79 ? 11.196 3.894 1.557 1.00 64.06 79 GLU A N 1
ATOM 564 C CA . GLU A 1 79 ? 12.255 4.353 0.661 1.00 64.06 79 GLU A CA 1
ATOM 565 C C . GLU A 1 79 ? 12.900 3.136 -0.014 1.00 64.06 79 GLU A C 1
ATOM 567 O O . GLU A 1 79 ? 13.613 2.346 0.605 1.00 64.06 79 GLU A O 1
ATOM 572 N N . THR A 1 80 ? 12.645 2.979 -1.309 1.00 60.62 80 THR A N 1
ATOM 573 C CA . THR A 1 80 ? 13.279 1.936 -2.109 1.00 60.62 80 THR A CA 1
ATOM 574 C C . THR A 1 80 ? 14.539 2.524 -2.724 1.00 60.62 80 THR A C 1
ATOM 576 O O . THR A 1 80 ? 14.459 3.258 -3.711 1.00 60.62 80 THR A O 1
ATOM 579 N N . ARG A 1 81 ? 15.711 2.213 -2.158 1.00 57.16 81 ARG A N 1
ATOM 580 C CA . ARG A 1 81 ? 16.998 2.600 -2.758 1.00 57.16 81 ARG A CA 1
ATOM 581 C C . ARG A 1 81 ? 17.320 1.651 -3.911 1.00 57.16 81 ARG A C 1
ATOM 583 O O . ARG A 1 81 ? 17.643 0.485 -3.650 1.00 57.16 81 ARG A O 1
ATOM 590 N N . PRO A 1 82 ? 17.260 2.109 -5.175 1.00 54.59 82 PRO A N 1
ATOM 591 C CA . PRO A 1 82 ? 17.600 1.264 -6.307 1.00 54.59 82 PRO A CA 1
ATOM 592 C C . PRO A 1 82 ? 19.081 0.902 -6.203 1.00 54.59 82 PRO A C 1
ATOM 594 O O . PRO A 1 82 ? 19.928 1.781 -6.050 1.00 54.59 82 PRO A O 1
ATOM 597 N N . ARG A 1 83 ? 19.411 -0.389 -6.281 1.00 55.12 83 ARG A N 1
ATOM 598 C CA . ARG A 1 83 ? 20.799 -0.818 -6.490 1.00 55.12 83 ARG A CA 1
ATOM 599 C C . ARG A 1 83 ? 20.985 -1.149 -7.967 1.00 55.12 83 ARG A C 1
ATOM 601 O O . ARG A 1 83 ? 20.082 -1.759 -8.546 1.00 55.12 83 ARG A O 1
ATOM 608 N N . PRO A 1 84 ? 22.133 -0.805 -8.575 1.00 53.34 84 PRO A N 1
ATOM 609 C CA . PRO A 1 84 ? 22.421 -1.188 -9.951 1.00 53.34 84 PRO A CA 1
ATOM 610 C C . PRO A 1 84 ? 22.218 -2.699 -10.145 1.00 53.34 84 PRO A C 1
ATOM 612 O O . PRO A 1 84 ? 22.791 -3.50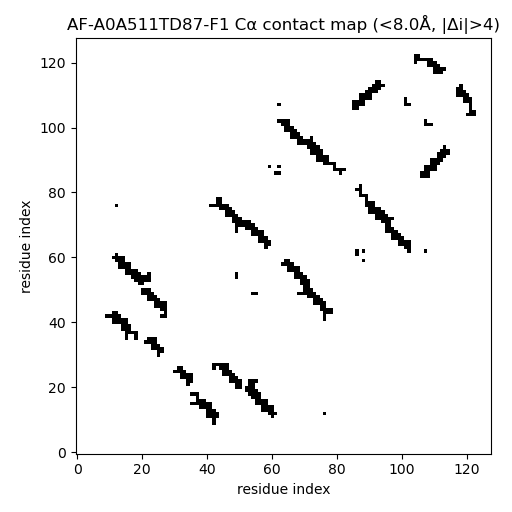4 -9.411 1.00 53.34 84 PRO A O 1
ATOM 615 N N . GLY A 1 85 ? 21.359 -3.074 -11.096 1.00 59.66 85 GLY A N 1
ATOM 616 C CA . GLY A 1 85 ? 21.093 -4.470 -11.458 1.00 59.66 85 GLY A CA 1
ATOM 617 C C . GLY A 1 85 ? 20.077 -5.235 -10.597 1.00 59.66 85 GLY A C 1
ATOM 618 O O . GLY A 1 85 ? 19.941 -6.437 -10.809 1.00 59.66 85 GLY A O 1
ATOM 619 N N . ARG A 1 86 ? 19.363 -4.610 -9.641 1.00 59.72 86 ARG A N 1
ATOM 620 C CA . ARG A 1 86 ? 18.292 -5.290 -8.873 1.00 59.72 86 ARG A CA 1
ATOM 621 C C . ARG A 1 86 ? 17.069 -4.410 -8.613 1.00 59.72 86 ARG A C 1
ATOM 623 O O . ARG A 1 86 ? 17.177 -3.366 -7.971 1.00 59.72 86 ARG A O 1
ATOM 630 N N . SER A 1 87 ? 15.897 -4.902 -9.016 1.00 62.97 87 SER A N 1
ATOM 631 C CA . SER A 1 87 ? 14.599 -4.312 -8.674 1.00 62.97 87 SER A CA 1
ATOM 632 C C . SER A 1 87 ? 14.146 -4.810 -7.304 1.00 62.97 87 SER A C 1
ATOM 634 O O . SER A 1 87 ? 13.632 -5.921 -7.167 1.00 62.97 87 SER A O 1
ATOM 636 N N . ARG A 1 88 ? 14.365 -3.982 -6.284 1.00 68.62 88 ARG A N 1
ATOM 637 C CA . ARG A 1 88 ? 13.921 -4.228 -4.910 1.00 68.62 88 ARG A CA 1
ATOM 638 C C . ARG A 1 88 ? 12.618 -3.478 -4.648 1.00 68.62 88 ARG A C 1
ATOM 640 O O . ARG A 1 88 ? 12.464 -2.367 -5.140 1.00 68.62 88 ARG A O 1
ATOM 647 N N . THR A 1 89 ? 11.714 -4.065 -3.875 1.00 71.50 89 THR A N 1
ATOM 648 C CA . THR A 1 89 ? 10.542 -3.387 -3.312 1.00 71.50 89 THR A CA 1
ATOM 649 C C . THR A 1 89 ? 10.636 -3.441 -1.798 1.00 71.50 89 THR A C 1
ATOM 651 O O . THR A 1 89 ? 10.775 -4.523 -1.229 1.00 71.50 89 THR A O 1
ATOM 654 N N . ASP A 1 90 ? 10.557 -2.284 -1.149 1.00 71.75 90 ASP A N 1
ATOM 655 C CA . ASP A 1 90 ? 10.567 -2.182 0.307 1.00 71.75 90 ASP A CA 1
ATOM 656 C C . ASP A 1 90 ? 9.191 -1.715 0.810 1.00 71.75 90 ASP A C 1
ATOM 658 O O . ASP A 1 90 ? 8.635 -0.715 0.349 1.00 71.75 90 ASP A O 1
ATOM 662 N N . LEU A 1 91 ? 8.635 -2.462 1.760 1.00 71.88 91 LEU A N 1
ATOM 663 C CA . LEU A 1 91 ? 7.337 -2.224 2.384 1.00 71.88 91 LEU A CA 1
ATOM 664 C C . LEU A 1 91 ? 7.472 -2.317 3.899 1.00 71.88 91 LEU A C 1
ATOM 666 O O . LEU A 1 91 ? 8.133 -3.211 4.426 1.00 71.88 91 LEU A O 1
ATOM 670 N N . THR A 1 92 ? 6.775 -1.435 4.607 1.00 78.06 92 THR A N 1
ATOM 671 C CA . THR A 1 92 ? 6.641 -1.524 6.062 1.00 78.06 92 THR A CA 1
ATOM 672 C C . THR A 1 92 ? 5.208 -1.893 6.393 1.00 78.06 92 THR A C 1
ATOM 674 O O . THR A 1 92 ? 4.289 -1.136 6.104 1.00 78.06 92 THR A O 1
ATOM 677 N N . VAL A 1 93 ? 5.001 -3.043 7.017 1.00 79.50 93 VAL A N 1
ATOM 678 C CA . VAL A 1 93 ? 3.699 -3.489 7.509 1.00 79.50 93 VAL A CA 1
ATOM 679 C C . VAL A 1 93 ? 3.636 -3.190 8.993 1.00 79.50 93 VAL A C 1
ATOM 681 O O . VAL A 1 93 ? 4.310 -3.816 9.798 1.00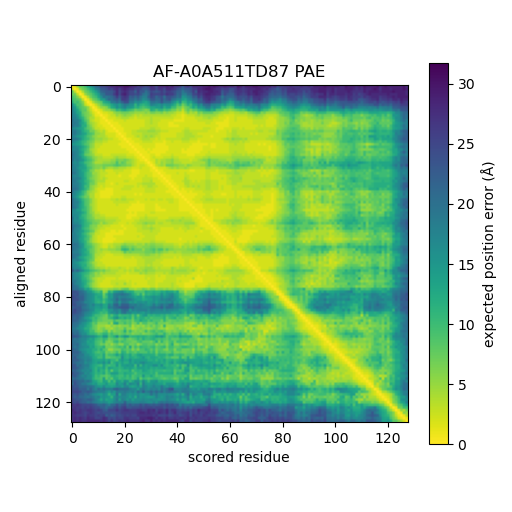 79.50 93 VAL A O 1
ATOM 684 N N . LEU A 1 94 ? 2.822 -2.216 9.372 1.00 76.38 94 LEU A N 1
ATOM 685 C CA . LEU A 1 94 ? 2.646 -1.824 10.768 1.00 76.38 94 LEU A CA 1
ATOM 686 C C . LEU A 1 94 ? 1.619 -2.721 11.473 1.00 76.38 94 LEU A C 1
ATOM 688 O O . LEU A 1 94 ? 1.735 -2.959 12.673 1.00 76.38 94 LEU A O 1
ATOM 692 N N . ARG A 1 95 ? 0.618 -3.216 10.735 1.00 75.50 95 ARG A N 1
ATOM 693 C CA . ARG A 1 95 ? -0.419 -4.138 11.218 1.00 75.50 95 ARG A CA 1
ATOM 694 C C . ARG A 1 95 ? -1.046 -4.892 10.043 1.00 75.50 95 ARG A C 1
ATOM 696 O O . ARG A 1 95 ? -1.102 -4.355 8.941 1.00 75.50 95 ARG A O 1
ATOM 703 N N . GLY A 1 96 ? -1.583 -6.077 10.315 1.00 70.50 96 GLY A N 1
ATOM 704 C CA . GLY A 1 96 ? -2.499 -6.785 9.422 1.00 70.50 96 GLY A CA 1
ATOM 705 C C . GLY A 1 96 ? -1.869 -7.968 8.704 1.00 70.50 96 GLY A C 1
ATOM 706 O O . GLY A 1 96 ? -0.751 -8.382 9.016 1.00 70.50 96 GLY A O 1
ATOM 707 N N . ARG A 1 97 ? -2.621 -8.522 7.752 1.00 68.50 97 ARG A N 1
ATOM 708 C CA . ARG A 1 97 ? -2.176 -9.612 6.881 1.00 68.50 97 ARG A CA 1
ATOM 709 C C . ARG A 1 97 ? -1.952 -9.058 5.483 1.00 68.50 97 ARG A C 1
ATOM 711 O O . ARG A 1 97 ? -2.830 -8.395 4.931 1.00 68.50 97 ARG A O 1
ATOM 718 N N . ILE A 1 98 ? -0.787 -9.368 4.928 1.00 73.62 98 ILE A N 1
ATOM 719 C CA . ILE A 1 98 ? -0.469 -9.080 3.537 1.00 73.62 98 ILE A CA 1
ATOM 720 C C . ILE A 1 98 ? -0.091 -10.369 2.822 1.00 73.62 98 ILE A C 1
ATOM 722 O O . ILE A 1 98 ? 0.602 -11.212 3.392 1.00 73.62 98 ILE A O 1
ATOM 726 N N . ASP A 1 99 ? -0.511 -10.477 1.571 1.00 74.50 99 ASP A N 1
ATOM 727 C CA . ASP A 1 99 ? -0.064 -11.511 0.648 1.00 74.50 99 ASP A CA 1
ATOM 728 C C . ASP A 1 99 ? 0.662 -10.808 -0.495 1.00 74.50 99 ASP A C 1
ATOM 730 O O . ASP A 1 99 ? 0.171 -9.820 -1.037 1.00 74.50 99 ASP A O 1
ATOM 734 N N . ALA A 1 100 ? 1.870 -11.253 -0.828 1.00 75.44 100 ALA A N 1
ATOM 735 C CA . ALA A 1 100 ? 2.703 -10.566 -1.804 1.00 75.44 100 ALA A CA 1
ATOM 736 C C . ALA A 1 100 ? 3.156 -11.509 -2.909 1.00 75.44 100 ALA A C 1
ATOM 738 O O . ALA A 1 100 ? 3.742 -12.558 -2.645 1.00 75.44 100 ALA A O 1
ATOM 739 N N . GLU A 1 101 ? 2.933 -11.090 -4.149 1.00 76.38 101 GLU A N 1
ATOM 740 C CA . GLU A 1 101 ? 3.287 -11.841 -5.341 1.00 76.38 101 GLU A CA 1
ATOM 741 C C . GLU A 1 101 ? 4.359 -11.092 -6.139 1.00 76.38 101 GLU A C 1
ATOM 743 O O . GLU A 1 101 ? 4.192 -9.947 -6.578 1.00 76.38 101 GLU A O 1
ATOM 748 N N . LEU A 1 102 ? 5.498 -11.762 -6.315 1.00 76.06 102 LEU A N 1
ATOM 749 C CA . LEU A 1 102 ? 6.602 -11.297 -7.143 1.00 76.06 102 LEU A CA 1
ATOM 750 C C . LEU A 1 102 ? 6.394 -11.800 -8.569 1.00 76.06 102 LEU A C 1
ATOM 752 O O . LEU A 1 102 ? 6.335 -13.005 -8.802 1.00 76.06 102 LEU A O 1
ATOM 756 N N . LYS A 1 103 ? 6.368 -10.888 -9.542 1.00 74.06 103 LYS A N 1
ATOM 757 C CA . LYS A 1 103 ? 6.196 -11.248 -10.957 1.00 74.06 103 LYS A CA 1
ATOM 758 C C . LYS A 1 103 ? 7.369 -12.068 -11.511 1.00 74.06 103 LYS A C 1
ATOM 760 O O . LYS A 1 103 ? 7.193 -12.886 -12.408 1.00 74.06 103 LYS A O 1
ATOM 765 N N . LYS A 1 104 ? 8.580 -11.825 -11.005 1.00 74.38 104 LYS A N 1
ATOM 766 C CA . LYS A 1 104 ? 9.815 -12.531 -11.368 1.00 74.38 104 LYS A CA 1
ATOM 767 C C . LYS A 1 104 ? 10.650 -12.817 -10.114 1.00 74.38 104 LYS A C 1
ATOM 769 O O . LYS A 1 104 ? 11.602 -12.084 -9.840 1.00 74.38 104 LYS A O 1
ATOM 774 N N . PRO A 1 105 ? 10.346 -13.879 -9.354 1.00 69.00 105 PRO A N 1
ATOM 775 C CA . PRO A 1 105 ? 10.980 -14.126 -8.057 1.00 69.00 105 PRO A CA 1
ATOM 776 C C . PRO A 1 105 ? 12.503 -14.345 -8.128 1.00 69.00 105 PRO A C 1
ATOM 778 O O . PRO A 1 105 ? 13.189 -14.101 -7.145 1.00 69.00 105 PRO A O 1
ATOM 781 N N . ALA A 1 106 ? 13.050 -14.751 -9.282 1.00 69.88 106 ALA A N 1
ATOM 782 C CA . ALA A 1 106 ? 14.497 -14.913 -9.482 1.00 69.88 106 ALA A CA 1
ATOM 783 C C . ALA A 1 106 ? 15.258 -13.585 -9.692 1.00 69.88 106 ALA A C 1
ATOM 785 O O . ALA A 1 106 ? 16.466 -13.523 -9.475 1.00 69.88 106 ALA A O 1
ATOM 786 N N . GLU A 1 107 ? 14.565 -12.526 -10.123 1.00 67.56 107 GLU A N 1
ATOM 787 C CA . GLU A 1 107 ? 15.151 -11.215 -10.461 1.00 67.56 107 GLU A CA 1
ATOM 788 C C . GLU A 1 107 ? 14.732 -10.110 -9.476 1.00 67.56 107 GLU A C 1
ATOM 790 O O . GLU A 1 107 ? 15.275 -9.003 -9.500 1.00 67.56 107 GLU A O 1
ATOM 795 N N . GLN A 1 108 ? 13.749 -10.395 -8.620 1.00 68.50 108 GLN A N 1
ATOM 796 C CA . GLN A 1 108 ? 13.096 -9.428 -7.749 1.00 68.50 108 GLN A CA 1
ATOM 797 C C . GLN A 1 108 ? 13.260 -9.815 -6.286 1.00 68.50 108 GLN A C 1
ATOM 799 O O . GLN A 1 108 ? 13.242 -10.990 -5.926 1.00 68.50 108 GLN A O 1
ATOM 804 N N . SER A 1 109 ? 13.362 -8.803 -5.430 1.00 68.00 109 SER A N 1
ATOM 805 C CA . SER A 1 109 ? 13.296 -8.991 -3.987 1.00 68.00 109 SER A CA 1
ATOM 806 C C . SER A 1 109 ? 12.255 -8.075 -3.356 1.00 68.00 109 SER A C 1
ATOM 808 O O . SER A 1 109 ? 12.107 -6.914 -3.740 1.00 68.00 109 SER A O 1
ATOM 810 N N . LEU A 1 110 ? 11.544 -8.608 -2.370 1.00 71.50 110 LEU A N 1
ATOM 811 C CA . LEU A 1 110 ? 10.589 -7.906 -1.529 1.00 71.50 110 LEU A CA 1
ATOM 812 C C . LEU A 1 110 ? 11.089 -7.950 -0.088 1.00 71.50 110 LEU A C 1
ATOM 814 O O . LEU A 1 110 ? 11.335 -9.027 0.448 1.00 71.50 110 LEU A O 1
ATOM 818 N N . SER A 1 111 ? 11.218 -6.789 0.544 1.00 68.31 111 SER A N 1
ATOM 819 C CA . SER A 1 111 ? 11.472 -6.687 1.979 1.00 68.31 111 SER A CA 1
ATOM 820 C C . SER A 1 111 ? 10.219 -6.151 2.659 1.00 68.31 111 SER A C 1
ATOM 822 O O . SER A 1 111 ? 9.751 -5.066 2.322 1.00 68.31 111 SER A O 1
ATOM 824 N N . VAL A 1 112 ? 9.700 -6.900 3.623 1.00 70.38 112 VAL A N 1
ATOM 825 C CA . VAL A 1 112 ? 8.560 -6.536 4.463 1.00 70.38 112 VAL A CA 1
ATOM 826 C C . VAL A 1 112 ? 9.061 -6.330 5.884 1.00 70.38 112 VAL A C 1
ATOM 828 O O . VAL A 1 112 ? 9.527 -7.272 6.515 1.00 70.38 112 VAL A O 1
ATOM 831 N N . THR A 1 113 ? 8.954 -5.118 6.410 1.00 61.84 113 THR A N 1
ATOM 832 C CA . THR A 1 113 ? 9.313 -4.819 7.802 1.00 61.84 113 THR A CA 1
ATOM 833 C C . THR A 1 113 ? 8.056 -4.795 8.661 1.00 61.84 113 THR A C 1
ATOM 835 O O . THR A 1 113 ? 7.168 -3.990 8.405 1.00 61.84 113 THR A O 1
ATOM 838 N N . THR A 1 114 ? 7.984 -5.635 9.690 1.00 65.50 114 THR A N 1
ATOM 839 C CA . THR A 1 114 ? 6.931 -5.624 10.720 1.00 65.50 114 THR A CA 1
ATOM 840 C C . THR A 1 114 ? 7.512 -5.226 12.079 1.00 65.50 114 THR A C 1
ATOM 842 O O . THR A 1 114 ? 8.713 -5.411 12.285 1.00 65.50 114 THR A O 1
ATOM 845 N N . PRO A 1 115 ? 6.707 -4.724 13.041 1.00 55.62 115 PRO A N 1
ATOM 846 C CA . PRO A 1 115 ? 7.191 -4.374 14.379 1.00 55.62 115 PRO A CA 1
ATOM 847 C C . PRO A 1 115 ? 7.923 -5.504 15.126 1.00 55.62 115 PRO A C 1
ATOM 849 O O . PRO A 1 115 ? 8.638 -5.214 16.079 1.00 55.62 115 PRO A O 1
ATOM 852 N N . GLY A 1 116 ? 7.756 -6.768 14.710 1.00 44.72 116 GLY A N 1
ATOM 853 C CA . GLY A 1 116 ? 8.426 -7.927 15.311 1.00 44.72 116 GLY A CA 1
ATOM 854 C C . GLY A 1 116 ? 9.445 -8.655 14.423 1.00 44.72 116 GLY A C 1
ATOM 855 O O . GLY A 1 116 ? 10.185 -9.482 14.947 1.00 44.72 116 GLY A O 1
ATOM 856 N N . ALA A 1 117 ? 9.498 -8.399 13.109 1.00 46.00 117 ALA A N 1
ATOM 857 C CA . ALA A 1 117 ? 10.383 -9.118 12.182 1.00 46.00 117 ALA A CA 1
ATOM 858 C C . ALA A 1 117 ? 10.511 -8.434 10.811 1.00 46.00 117 ALA A C 1
ATOM 860 O O . ALA A 1 117 ? 9.567 -7.811 10.326 1.00 46.00 117 ALA A O 1
ATOM 861 N N . THR A 1 118 ? 11.636 -8.649 10.128 1.00 53.50 118 THR A N 1
ATOM 862 C CA . THR A 1 118 ? 11.800 -8.300 8.708 1.00 53.50 118 THR A CA 1
ATOM 863 C C . THR A 1 118 ? 11.763 -9.575 7.871 1.00 53.50 118 THR A C 1
ATOM 865 O O . THR A 1 118 ? 12.612 -10.445 8.040 1.00 53.50 118 THR A O 1
ATOM 868 N N . ILE A 1 119 ? 10.804 -9.685 6.954 1.00 58.78 119 ILE A N 1
ATOM 869 C CA . ILE A 1 119 ? 10.677 -10.799 6.009 1.00 58.78 119 ILE A CA 1
ATOM 870 C C . ILE A 1 119 ? 11.290 -10.367 4.677 1.00 58.78 119 ILE A C 1
ATOM 872 O O . ILE A 1 119 ? 10.911 -9.334 4.130 1.00 58.78 119 ILE A O 1
ATOM 876 N N . GLN A 1 120 ? 12.228 -11.145 4.136 1.00 56.91 120 GLN A N 1
ATOM 877 C CA . GLN A 1 120 ? 12.775 -10.925 2.795 1.00 56.91 120 GLN A CA 1
ATOM 878 C C . GLN A 1 120 ? 12.388 -12.082 1.875 1.00 56.91 120 GLN A C 1
ATOM 880 O O . GLN A 1 120 ? 12.833 -13.207 2.074 1.00 56.91 120 GLN A O 1
ATOM 885 N N . ALA A 1 121 ? 11.572 -11.801 0.861 1.00 60.31 121 ALA A N 1
ATOM 886 C CA . ALA A 1 121 ? 11.233 -12.741 -0.202 1.00 60.31 121 ALA A CA 1
ATOM 887 C C . ALA A 1 121 ? 12.070 -12.423 -1.452 1.00 60.31 121 ALA A C 1
ATOM 889 O O . ALA A 1 121 ? 12.206 -11.265 -1.841 1.00 60.31 121 ALA A O 1
ATOM 890 N N . GLY A 1 122 ? 12.675 -13.441 -2.063 1.00 51.38 122 GLY A N 1
ATOM 891 C CA . GLY A 1 122 ? 13.619 -13.290 -3.187 1.00 51.38 122 GLY 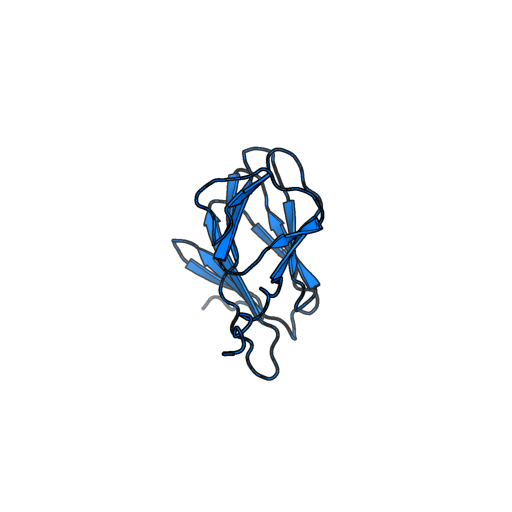A CA 1
ATOM 892 C C . GLY A 1 122 ? 14.654 -14.419 -3.300 1.00 51.38 122 GLY A C 1
ATOM 893 O O . GLY A 1 122 ? 15.485 -14.421 -4.204 1.00 51.38 122 GLY A O 1
ATOM 894 N N . ARG A 1 123 ? 14.625 -15.382 -2.374 1.00 46.34 123 ARG A N 1
ATOM 895 C CA . ARG A 1 123 ? 15.300 -16.684 -2.446 1.00 46.34 123 ARG A CA 1
ATOM 896 C C . ARG A 1 123 ? 14.606 -17.645 -1.483 1.00 46.34 123 ARG A C 1
ATOM 898 O O . ARG A 1 123 ? 13.970 -17.182 -0.541 1.00 46.34 123 ARG A O 1
ATOM 905 N N . GLU A 1 124 ? 14.735 -18.945 -1.738 1.00 39.19 124 GLU A N 1
ATOM 906 C CA . GLU A 1 124 ? 14.349 -20.018 -0.816 1.00 39.19 124 GLU A CA 1
ATOM 907 C C . GLU A 1 124 ? 14.737 -19.650 0.623 1.00 39.19 124 GLU A C 1
ATOM 909 O O . GLU A 1 124 ? 15.908 -19.389 0.918 1.00 39.19 124 GLU A O 1
ATOM 914 N N . ILE A 1 125 ? 13.733 -19.562 1.496 1.00 42.97 125 ILE A N 1
ATOM 915 C CA . ILE A 1 125 ? 13.940 -19.340 2.923 1.00 42.97 125 ILE A CA 1
ATOM 916 C C . ILE A 1 125 ? 14.317 -20.702 3.501 1.00 42.97 125 ILE A C 1
ATOM 918 O O . ILE A 1 125 ? 13.450 -21.512 3.817 1.00 42.97 125 ILE A O 1
ATOM 922 N N . VAL A 1 126 ? 15.618 -20.974 3.601 1.00 37.25 126 VAL A N 1
ATOM 923 C CA . VAL A 1 126 ? 16.114 -22.087 4.413 1.00 37.25 126 VAL A CA 1
ATOM 924 C C . VAL A 1 126 ? 16.041 -21.623 5.862 1.00 37.25 126 VAL A C 1
ATOM 926 O O . VAL A 1 126 ? 16.823 -20.769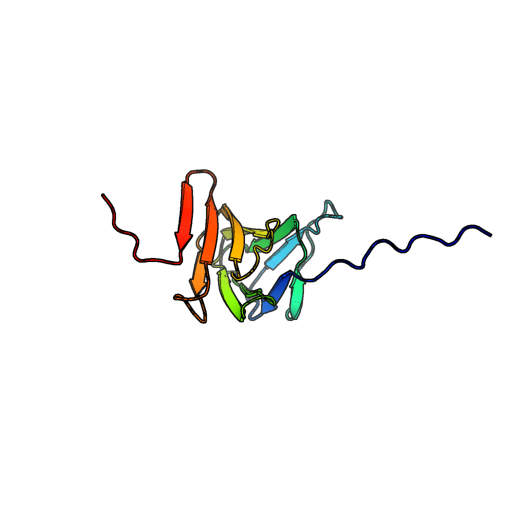 6.281 1.00 37.25 126 VAL A O 1
ATOM 929 N N . PHE A 1 127 ? 15.072 -22.140 6.614 1.00 33.53 127 PHE A N 1
ATOM 930 C CA . PHE A 1 127 ? 15.117 -22.064 8.070 1.00 33.53 127 PHE A CA 1
ATOM 931 C C . PHE A 1 127 ? 16.299 -22.934 8.516 1.00 33.53 127 PHE A C 1
ATOM 933 O O . PHE A 1 127 ? 16.304 -24.134 8.238 1.00 33.53 127 PHE A O 1
ATOM 940 N N . GLN A 1 128 ? 17.324 -22.317 9.107 1.00 35.56 128 GLN A N 1
ATOM 941 C CA . GLN A 1 128 ? 18.357 -23.039 9.855 1.00 35.56 128 GLN A CA 1
ATOM 942 C C . GLN A 1 128 ? 17.909 -23.203 11.301 1.00 35.56 128 GLN A C 1
ATOM 944 O O . GLN A 1 128 ? 17.341 -22.223 11.839 1.00 35.56 128 GLN A O 1
#

Solvent-accessible surface area (backbone atoms only — not comparable to full-atom values): 7145 Å² total; per-residue (Å²): 133,85,80,82,80,76,72,80,77,86,67,67,47,28,27,34,35,78,70,33,74,58,36,32,34,28,47,64,92,43,94,57,76,39,80,58,56,71,65,41,70,35,39,63,56,19,30,43,37,20,39,82,83,7,29,34,32,38,38,29,69,86,67,63,27,40,35,41,36,37,34,51,18,30,37,35,35,39,82,61,79,80,49,95,95,42,53,61,46,40,36,31,40,75,42,61,51,74,50,76,48,64,76,46,48,91,66,31,37,39,38,39,39,38,92,88,51,75,49,69,48,50,61,88,82,76,84,126

pLDDT: mean 76.25, std 16.32, range [33.53, 95.81]

Secondary structure (DSSP, 8-state):
------PPPPPP-EEEEEEES-EEEE-TT-SSEEE--TT-EE-TT-EEEE-TT-EEEEEETTT--EEEE-TTEEEEE----PBTTBEEEEEEEEES-EEEE-SSTTTEEEEEEETTEEEEESS-----

InterPro domains:
  IPR006860 FecR protein [PF04773] (46-121)